Protein AF-A0A3C0SSA8-F1 (afdb_monomer_lite)

pLDDT: mean 82.13, std 16.41, range [41.31, 98.06]

Secondary structure (DSSP, 8-state):
----BSTT-HHHHHHTTSS--HHHHHHHHHHHHHH-TT----EEE-TTS-EEESS-----TT--GGGSHHHHHHHH-TTS-EEPPPEE-TTT-SEE--EE---EETTEE--

Structure (mmCIF, N/CA/C/O backbone):
data_AF-A0A3C0SSA8-F1
#
_entry.id   AF-A0A3C0SSA8-F1
#
loop_
_atom_site.group_PDB
_atom_site.id
_atom_site.type_symbol
_atom_site.label_atom_id
_atom_site.label_alt_id
_atom_site.label_comp_id
_atom_site.label_asym_id
_atom_site.label_entity_id
_atom_site.label_seq_id
_atom_site.pdbx_PDB_ins_code
_atom_site.Cartn_x
_atom_site.Cartn_y
_atom_site.Cartn_z
_atom_site.occupancy
_atom_site.B_iso_or_equiv
_atom_site.auth_seq_id
_atom_site.auth_comp_id
_atom_site.auth_asym_id
_atom_site.auth_atom_id
_atom_site.pdbx_PDB_model_num
ATOM 1 N N . ASP A 1 1 ? 15.073 13.963 -3.391 1.00 41.31 1 ASP A N 1
ATOM 2 C CA . ASP A 1 1 ? 13.862 14.790 -3.532 1.00 41.31 1 ASP A CA 1
ATOM 3 C C . ASP A 1 1 ? 12.646 13.891 -3.488 1.00 41.31 1 ASP A C 1
ATOM 5 O O . ASP A 1 1 ? 12.551 12.968 -4.288 1.00 41.31 1 ASP A O 1
ATOM 9 N N . LEU A 1 2 ? 11.796 14.104 -2.490 1.00 41.31 2 LEU A N 1
ATOM 10 C CA . LEU A 1 2 ? 10.560 13.362 -2.269 1.00 41.31 2 LEU A CA 1
ATOM 11 C C . LEU A 1 2 ? 9.488 13.891 -3.233 1.00 41.31 2 LEU A C 1
ATOM 13 O O . LEU A 1 2 ? 9.347 15.107 -3.371 1.00 41.31 2 LEU A O 1
ATOM 17 N N . LYS A 1 3 ? 8.762 13.011 -3.929 1.00 45.97 3 LYS A N 1
ATOM 18 C CA . LYS A 1 3 ? 7.734 13.410 -4.902 1.00 45.97 3 LYS A CA 1
ATOM 19 C C . LYS A 1 3 ? 6.363 12.880 -4.496 1.00 45.97 3 LYS A C 1
ATOM 21 O O . LYS A 1 3 ? 6.196 11.696 -4.232 1.00 45.97 3 LYS A O 1
ATOM 26 N N . LEU A 1 4 ? 5.373 13.770 -4.513 1.00 51.06 4 LEU A N 1
ATOM 27 C CA . LEU A 1 4 ? 3.962 13.397 -4.543 1.00 51.06 4 LEU A CA 1
ATOM 28 C C . LEU A 1 4 ? 3.630 12.761 -5.884 1.00 51.06 4 LEU A C 1
ATOM 30 O O . LEU A 1 4 ? 3.983 13.297 -6.936 1.00 51.06 4 LEU A O 1
ATOM 34 N N . ILE A 1 5 ? 2.902 11.655 -5.837 1.00 54.44 5 ILE A N 1
ATOM 35 C CA . ILE A 1 5 ? 2.439 10.954 -7.023 1.00 54.44 5 ILE A CA 1
ATOM 36 C C . ILE A 1 5 ? 0.929 11.167 -7.132 1.00 54.44 5 ILE A C 1
ATOM 38 O O . ILE A 1 5 ? 0.151 10.667 -6.320 1.00 54.44 5 ILE A O 1
ATOM 42 N N . GLY A 1 6 ? 0.519 11.898 -8.169 1.00 50.91 6 GLY A N 1
ATOM 43 C CA . GLY A 1 6 ? -0.875 12.282 -8.381 1.00 50.91 6 GLY A CA 1
ATOM 44 C C . GLY A 1 6 ? -1.094 13.750 -8.039 1.00 50.91 6 GLY A C 1
ATOM 45 O O . GLY A 1 6 ? -1.283 14.138 -6.887 1.00 50.91 6 GLY A O 1
ATOM 46 N N . GLU A 1 7 ? -1.017 14.606 -9.054 1.00 47.66 7 GLU A N 1
ATOM 47 C CA . GLU A 1 7 ? -1.218 16.039 -8.879 1.00 47.66 7 GLU A CA 1
ATOM 48 C C . GLU A 1 7 ? -2.699 16.339 -8.584 1.00 47.66 7 GLU A C 1
ATOM 50 O O . GLU A 1 7 ? -3.573 16.130 -9.424 1.00 47.66 7 GLU A O 1
ATOM 55 N N . ASN A 1 8 ? -2.960 16.927 -7.412 1.00 48.03 8 ASN A N 1
ATOM 56 C CA . ASN A 1 8 ? -4.206 17.617 -7.044 1.00 48.03 8 ASN A CA 1
ATOM 57 C C . ASN A 1 8 ? -5.434 16.763 -6.672 1.00 48.03 8 ASN A C 1
ATOM 59 O O . ASN A 1 8 ? -6.567 17.184 -6.923 1.00 48.03 8 ASN A O 1
ATOM 63 N N . GLY A 1 9 ? -5.256 15.636 -5.978 1.00 49.28 9 GLY A N 1
ATOM 64 C CA . GLY A 1 9 ? -6.362 15.027 -5.231 1.00 49.28 9 GLY A CA 1
ATOM 65 C C . GLY A 1 9 ? -6.875 15.976 -4.141 1.00 49.28 9 GLY A C 1
ATOM 66 O O . GLY A 1 9 ? -6.102 16.415 -3.289 1.00 49.28 9 GLY A O 1
ATOM 67 N N . ALA A 1 10 ? -8.172 16.306 -4.147 1.00 50.28 10 ALA A N 1
ATOM 68 C CA . ALA A 1 10 ? -8.809 17.101 -3.086 1.00 50.28 10 ALA A CA 1
ATOM 69 C C . ALA A 1 10 ? -8.581 16.487 -1.690 1.00 50.28 10 ALA A C 1
ATOM 71 O O . ALA A 1 10 ? -8.490 17.215 -0.707 1.00 50.28 10 ALA A O 1
ATOM 72 N N . PHE A 1 11 ? -8.393 15.167 -1.643 1.00 53.16 11 PHE A N 1
ATOM 73 C CA . PHE A 1 11 ? -8.131 14.396 -0.439 1.00 53.16 11 PHE A CA 1
ATOM 74 C C . PHE A 1 11 ? -6.723 14.616 0.140 1.00 53.16 11 PHE A C 1
ATOM 76 O O . PHE A 1 11 ? -6.578 14.733 1.351 1.00 53.16 11 PHE A O 1
ATOM 83 N N . ILE A 1 12 ? -5.692 14.790 -0.702 1.00 54.47 12 ILE A N 1
ATOM 84 C CA . ILE A 1 12 ? -4.335 15.121 -0.226 1.00 54.47 12 ILE A CA 1
ATOM 85 C C . ILE A 1 12 ? -4.346 16.466 0.511 1.00 54.47 12 ILE A C 1
ATOM 87 O O . ILE A 1 12 ? -3.676 16.623 1.519 1.00 54.47 12 ILE A O 1
ATOM 91 N N . LYS A 1 13 ? -5.166 17.429 0.078 1.00 52.66 13 LYS A N 1
ATOM 92 C CA . LYS A 1 13 ? -5.319 18.710 0.789 1.00 52.66 13 LYS A CA 1
ATOM 93 C C . LYS A 1 13 ? -6.109 18.597 2.095 1.00 52.66 13 LYS A C 1
ATOM 95 O O . LYS A 1 13 ? -5.936 19.445 2.958 1.00 52.66 13 LYS A O 1
ATOM 100 N N . GLU A 1 14 ? -6.983 17.601 2.220 1.00 54.12 14 GLU A N 1
ATOM 101 C CA . GLU A 1 14 ? -7.826 17.386 3.401 1.00 54.12 14 GLU A CA 1
ATOM 102 C C . GLU A 1 14 ? -7.074 16.609 4.492 1.00 54.12 14 GLU A C 1
ATOM 104 O O . GLU A 1 14 ? -7.081 17.033 5.643 1.00 54.12 14 GLU A O 1
ATOM 109 N N . VAL A 1 15 ? -6.328 15.562 4.120 1.00 52.69 15 VAL A N 1
ATOM 110 C CA . VAL A 1 15 ? -5.451 14.799 5.032 1.00 52.69 15 VAL A CA 1
ATOM 111 C C . VAL A 1 15 ? -4.257 15.628 5.508 1.00 52.69 15 VAL A C 1
ATOM 113 O O . VAL A 1 15 ? -3.873 15.536 6.668 1.00 52.69 15 VAL A O 1
ATOM 116 N N . LEU A 1 16 ? -3.690 16.478 4.645 1.00 55.81 16 LEU A N 1
ATOM 117 C CA . LEU A 1 16 ? -2.582 17.378 5.004 1.00 55.81 16 LEU A CA 1
ATOM 118 C C . LEU A 1 16 ? -3.041 18.673 5.699 1.00 55.81 16 LEU A C 1
ATOM 120 O O . LEU A 1 16 ? -2.241 19.587 5.892 1.00 55.81 16 LEU A O 1
ATOM 124 N N . ASN A 1 17 ? -4.328 18.788 6.034 1.00 51.66 17 ASN A N 1
ATOM 125 C CA . ASN A 1 17 ? -4.857 19.929 6.782 1.00 51.66 17 ASN A CA 1
ATOM 126 C C . ASN A 1 17 ? -4.676 19.756 8.305 1.00 51.66 17 ASN A C 1
ATOM 128 O O . ASN A 1 17 ? -4.844 20.725 9.046 1.00 51.66 17 ASN A O 1
ATOM 132 N N . ASP A 1 18 ? -4.321 18.546 8.755 1.00 53.97 18 ASP A N 1
ATOM 133 C CA . ASP A 1 18 ? -3.856 18.250 10.113 1.00 53.97 18 ASP A CA 1
ATOM 134 C C . ASP A 1 18 ? -2.318 18.204 10.151 1.00 53.97 18 ASP A C 1
ATOM 136 O O . ASP A 1 18 ? -1.662 17.849 9.176 1.00 53.97 18 ASP A O 1
ATOM 140 N N . SER A 1 19 ? -1.736 18.609 11.280 1.00 51.44 19 SER A N 1
ATOM 141 C CA . SER A 1 19 ? -0.368 19.140 11.434 1.00 51.44 19 SER A CA 1
ATOM 142 C C . SER A 1 19 ? 0.820 18.191 11.192 1.00 51.44 19 SER A C 1
ATOM 144 O O . SER A 1 19 ? 1.916 18.488 11.667 1.00 51.44 19 SER A O 1
ATOM 146 N N . VAL A 1 20 ? 0.640 17.062 10.508 1.00 59.22 20 VAL A N 1
ATOM 147 C CA . VAL A 1 20 ? 1.766 16.235 10.056 1.00 59.22 20 VAL A CA 1
ATOM 148 C C . VAL A 1 20 ? 2.139 16.686 8.651 1.00 59.22 20 VAL A C 1
ATOM 150 O O . VAL A 1 20 ? 1.390 16.481 7.696 1.00 59.22 20 VAL A O 1
ATOM 153 N N . ASP A 1 21 ? 3.301 17.323 8.534 1.00 74.88 21 ASP A N 1
ATOM 154 C CA . ASP A 1 21 ? 3.846 17.729 7.245 1.00 74.88 21 ASP A CA 1
ATOM 155 C C . ASP A 1 21 ? 4.069 16.476 6.383 1.00 74.88 21 ASP A C 1
ATOM 157 O O . ASP A 1 21 ? 4.616 15.470 6.844 1.00 74.88 21 ASP A O 1
ATOM 161 N N . LEU A 1 22 ? 3.649 16.507 5.120 1.00 75.06 22 LEU A N 1
ATOM 162 C CA . LEU A 1 22 ? 3.910 15.422 4.179 1.00 75.06 22 LEU A CA 1
ATOM 163 C C . LEU A 1 22 ? 5.406 15.081 4.111 1.00 75.06 22 LEU A C 1
ATOM 165 O O . LEU A 1 22 ? 5.772 13.914 3.952 1.00 75.06 22 LEU A O 1
ATOM 169 N N . GLU A 1 23 ? 6.266 16.091 4.247 1.00 79.00 23 GLU A N 1
ATOM 170 C CA . GLU A 1 23 ? 7.712 15.907 4.318 1.00 79.00 23 GLU A CA 1
ATOM 171 C C . GLU A 1 23 ? 8.122 15.033 5.509 1.00 79.00 23 GLU A C 1
ATOM 173 O O . GLU A 1 23 ? 9.041 14.221 5.385 1.00 79.00 23 GLU A O 1
ATOM 178 N N . GLU A 1 24 ? 7.423 15.132 6.642 1.00 82.56 24 GLU A N 1
ATOM 179 C CA . GLU A 1 24 ? 7.660 14.306 7.825 1.00 82.56 24 GLU A CA 1
ATOM 180 C C . GLU A 1 24 ? 7.262 12.847 7.569 1.00 82.56 24 GLU A C 1
ATOM 182 O O . GLU A 1 24 ? 8.057 11.946 7.837 1.00 82.56 24 GLU A O 1
ATOM 187 N N . ILE A 1 25 ? 6.088 12.598 6.975 1.00 83.75 25 ILE A N 1
ATOM 188 C CA . ILE A 1 25 ? 5.633 11.237 6.617 1.00 83.75 25 ILE A CA 1
ATOM 189 C C . ILE A 1 25 ? 6.627 10.572 5.669 1.00 83.75 25 ILE A C 1
ATOM 191 O O . ILE A 1 25 ? 7.058 9.438 5.887 1.00 83.75 25 ILE A O 1
ATOM 195 N N . LEU A 1 26 ? 7.015 11.287 4.618 1.00 84.19 26 LEU A N 1
ATOM 196 C CA . LEU A 1 26 ? 7.940 10.778 3.618 1.00 84.19 26 LEU A CA 1
ATOM 197 C C . LEU A 1 26 ? 9.344 10.563 4.199 1.00 84.19 26 LEU A C 1
ATOM 199 O O . LEU A 1 26 ? 9.989 9.561 3.889 1.00 84.19 26 LEU A O 1
ATOM 203 N N . SER A 1 27 ? 9.790 11.435 5.106 1.00 86.12 27 SER A N 1
ATOM 204 C CA . SER A 1 27 ? 11.036 11.239 5.856 1.00 86.12 27 SER A CA 1
ATOM 205 C C . SER A 1 27 ? 10.971 10.015 6.769 1.00 86.12 27 SER A C 1
ATOM 207 O O . SER A 1 27 ? 11.953 9.283 6.880 1.00 86.12 27 SER A O 1
ATOM 209 N N . LEU A 1 28 ? 9.829 9.748 7.408 1.00 87.75 28 LEU A N 1
ATOM 210 C CA . LEU A 1 28 ? 9.629 8.551 8.227 1.00 87.75 28 LEU A CA 1
ATOM 211 C C . LEU A 1 28 ? 9.685 7.278 7.383 1.00 87.75 28 LEU A C 1
ATOM 213 O O . LEU A 1 28 ? 10.376 6.333 7.769 1.00 87.75 28 LEU A O 1
ATOM 217 N N . PHE A 1 29 ? 9.008 7.257 6.231 1.00 90.12 29 PHE A N 1
ATOM 218 C CA . PHE A 1 29 ? 9.067 6.123 5.306 1.00 90.12 29 PHE A CA 1
ATOM 219 C C . PHE A 1 29 ? 10.504 5.867 4.868 1.00 90.12 29 PHE A C 1
ATOM 221 O O . PHE A 1 29 ? 10.988 4.743 5.002 1.00 90.12 29 PHE A O 1
ATOM 228 N N . LYS A 1 30 ? 11.203 6.928 4.453 1.00 87.81 30 LYS A N 1
ATOM 229 C CA . LYS A 1 30 ? 12.594 6.861 4.014 1.00 87.81 30 LYS A CA 1
ATOM 230 C C . LYS A 1 30 ? 13.536 6.351 5.096 1.00 87.81 30 LYS A C 1
ATOM 232 O O . LYS A 1 30 ? 14.330 5.446 4.866 1.00 87.81 30 LYS A O 1
ATOM 237 N N . ASN A 1 31 ? 13.440 6.902 6.301 1.00 91.25 31 ASN A N 1
ATOM 238 C CA . ASN A 1 31 ? 14.276 6.467 7.415 1.00 91.25 31 ASN A CA 1
ATOM 239 C C . ASN A 1 31 ? 14.046 4.986 7.737 1.00 91.25 31 ASN A C 1
ATOM 241 O O . ASN A 1 31 ? 14.988 4.274 8.091 1.00 91.25 31 ASN A O 1
ATOM 245 N N . TYR A 1 32 ? 12.807 4.507 7.619 1.00 92.12 32 TYR A N 1
ATOM 246 C CA . TYR A 1 32 ? 12.500 3.106 7.859 1.00 92.12 32 TYR A CA 1
ATOM 247 C C . TYR A 1 32 ? 13.072 2.197 6.767 1.00 92.12 32 TYR A C 1
ATOM 249 O O . TYR A 1 32 ? 13.708 1.200 7.112 1.00 92.12 32 TYR A O 1
ATOM 257 N N . THR A 1 33 ? 12.904 2.528 5.483 1.00 91.00 33 THR A N 1
ATOM 258 C CA . THR A 1 33 ? 13.457 1.732 4.371 1.00 91.00 33 THR A CA 1
ATOM 259 C C . THR A 1 33 ? 14.990 1.738 4.381 1.00 91.00 33 THR A C 1
ATOM 261 O O . THR A 1 33 ? 15.603 0.677 4.268 1.00 91.00 33 THR A O 1
ATOM 264 N N . ASP A 1 34 ? 15.627 2.879 4.666 1.00 91.69 34 ASP A N 1
ATOM 265 C CA . ASP A 1 34 ? 17.091 3.002 4.780 1.00 91.69 34 ASP A CA 1
ATOM 266 C C . ASP A 1 34 ? 17.682 2.150 5.921 1.00 91.69 34 ASP A C 1
ATOM 268 O O . ASP A 1 34 ? 18.813 1.666 5.829 1.00 91.69 34 ASP A O 1
ATOM 272 N N . THR A 1 35 ? 16.938 1.969 7.019 1.00 95.50 35 THR A N 1
ATOM 273 C CA . THR A 1 35 ? 17.409 1.232 8.207 1.00 95.50 35 THR A CA 1
ATOM 274 C C . THR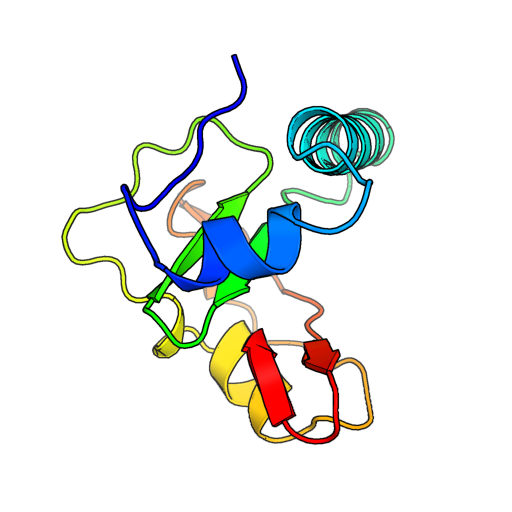 A 1 35 ? 16.963 -0.230 8.248 1.00 95.50 35 THR A C 1
ATOM 276 O O . THR A 1 35 ? 17.5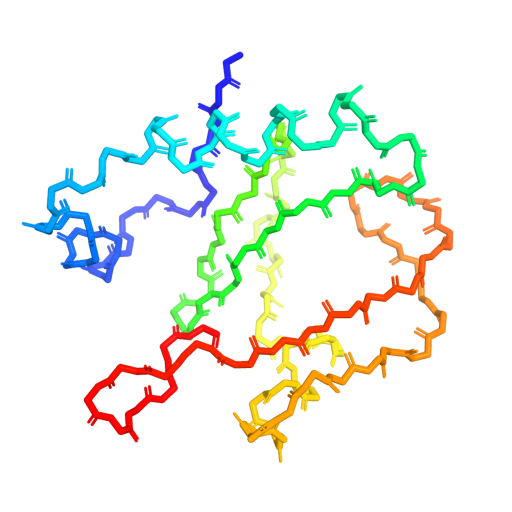00 -1.006 9.041 1.00 95.50 35 THR A O 1
ATOM 279 N N . ASN A 1 36 ? 16.033 -0.640 7.381 1.00 94.00 36 ASN A N 1
ATOM 280 C CA . ASN A 1 36 ? 15.494 -1.998 7.324 1.00 94.00 36 ASN A CA 1
ATOM 281 C C . ASN A 1 36 ? 15.644 -2.568 5.913 1.00 94.00 36 ASN A C 1
ATOM 283 O O . ASN A 1 36 ? 14.703 -2.574 5.129 1.00 94.00 36 ASN A O 1
ATOM 287 N N . SER A 1 37 ? 16.807 -3.154 5.620 1.00 91.69 37 SER A N 1
ATOM 288 C CA . SER A 1 37 ? 17.152 -3.687 4.288 1.00 91.69 37 SER A CA 1
ATOM 289 C C . SER A 1 37 ? 16.233 -4.795 3.747 1.00 91.69 37 SER A C 1
ATOM 291 O O . SER A 1 37 ? 16.357 -5.182 2.589 1.00 91.69 37 SER A O 1
ATOM 293 N N . GLN A 1 38 ? 15.330 -5.331 4.572 1.00 92.44 38 GLN A N 1
ATOM 294 C CA . GLN A 1 38 ? 14.317 -6.313 4.168 1.00 92.44 38 GLN A CA 1
ATOM 295 C C . GLN A 1 38 ? 13.029 -5.666 3.634 1.00 92.44 38 GLN A C 1
ATOM 297 O O . GLN A 1 38 ? 12.163 -6.371 3.122 1.00 92.44 38 GLN A O 1
ATOM 302 N N . VAL A 1 39 ? 12.876 -4.350 3.779 1.00 93.12 39 VAL A N 1
ATOM 303 C CA . VAL A 1 39 ? 11.677 -3.601 3.400 1.00 93.12 39 VAL A CA 1
ATOM 304 C C . VAL A 1 39 ? 12.018 -2.791 2.162 1.00 93.12 39 VAL A C 1
ATOM 306 O O . VAL A 1 39 ? 12.797 -1.847 2.228 1.00 93.12 39 VAL A O 1
ATOM 309 N N . LEU A 1 40 ? 11.449 -3.191 1.026 1.00 91.44 40 LEU A N 1
ATOM 310 C CA . LEU A 1 40 ? 11.744 -2.564 -0.261 1.00 91.44 40 LEU A CA 1
ATOM 311 C C . LEU A 1 40 ? 11.131 -1.163 -0.381 1.00 91.44 40 LEU A C 1
ATOM 313 O O . LEU A 1 40 ? 11.772 -0.262 -0.906 1.00 91.44 40 LEU A O 1
ATOM 317 N N . SER A 1 41 ? 9.893 -0.986 0.081 1.00 89.88 41 SER A N 1
ATOM 318 C CA . SER A 1 41 ? 9.158 0.273 -0.047 1.00 89.88 41 SER A CA 1
ATOM 319 C C . SER A 1 41 ? 8.034 0.385 0.985 1.00 89.88 41 SER A C 1
ATOM 321 O O . SER A 1 41 ? 7.532 -0.619 1.498 1.00 89.88 41 SER A O 1
ATOM 323 N N . ILE A 1 42 ? 7.639 1.626 1.284 1.00 91.12 42 ILE A N 1
ATOM 324 C CA . ILE A 1 42 ? 6.454 1.970 2.082 1.00 91.12 42 ILE A CA 1
ATOM 325 C C . ILE A 1 42 ? 5.643 3.006 1.309 1.00 91.12 42 ILE A C 1
ATOM 327 O O . ILE A 1 42 ? 6.198 3.958 0.753 1.00 91.12 42 ILE A O 1
ATOM 331 N N . TYR A 1 43 ? 4.329 2.804 1.263 1.00 90.31 43 TYR A N 1
ATOM 332 C CA . TYR A 1 43 ? 3.405 3.640 0.511 1.00 90.31 43 TYR A CA 1
ATOM 333 C C . TYR A 1 43 ? 1.980 3.566 1.072 1.00 90.31 43 TYR A C 1
ATOM 335 O O . TYR A 1 43 ? 1.632 2.652 1.818 1.00 90.31 43 TYR A O 1
ATOM 343 N N . VAL A 1 44 ? 1.152 4.531 0.675 1.00 90.56 44 VAL A N 1
ATOM 344 C CA . VAL A 1 44 ? -0.293 4.584 0.923 1.00 90.56 44 VAL A CA 1
ATOM 345 C C . VAL A 1 44 ? -0.985 4.882 -0.401 1.00 90.56 44 VAL A C 1
ATOM 347 O O . VAL A 1 44 ? -0.685 5.895 -1.032 1.00 90.56 44 VAL A O 1
ATOM 350 N N . GLY A 1 45 ? -1.889 4.002 -0.830 1.00 90.12 45 GLY A N 1
ATOM 351 C CA . GLY A 1 45 ? -2.759 4.239 -1.983 1.00 90.12 45 GLY A CA 1
ATOM 352 C C . GLY A 1 45 ? -4.123 4.730 -1.531 1.00 90.12 45 GLY A C 1
ATOM 353 O O . GLY A 1 45 ? -4.669 4.218 -0.564 1.00 90.12 45 GLY A O 1
ATOM 354 N N . PHE A 1 46 ? -4.691 5.694 -2.240 1.00 89.44 46 PHE A N 1
ATOM 355 C CA . PHE A 1 46 ? -5.957 6.317 -1.873 1.00 89.44 46 PHE A CA 1
ATOM 356 C C . PHE A 1 46 ? -7.085 5.902 -2.814 1.00 89.44 46 PHE A C 1
ATOM 358 O O . PHE A 1 46 ? -6.879 5.504 -3.964 1.00 89.44 46 PHE A O 1
ATOM 365 N N . LYS A 1 47 ? -8.323 6.039 -2.334 1.00 89.81 47 LYS A N 1
ATOM 366 C CA . LYS A 1 47 ? -9.533 5.724 -3.112 1.00 89.81 47 LYS A CA 1
ATOM 367 C C . LYS A 1 47 ? -9.690 6.582 -4.374 1.00 89.81 47 LYS A C 1
ATOM 369 O O . LYS A 1 47 ? -10.330 6.158 -5.333 1.00 89.81 47 LYS A O 1
ATOM 374 N N . ASP A 1 48 ? -9.108 7.778 -4.382 1.00 87.19 48 ASP A N 1
ATOM 375 C CA . ASP A 1 48 ? -9.082 8.686 -5.534 1.00 87.19 48 ASP A CA 1
ATOM 376 C C . ASP A 1 48 ? -7.977 8.349 -6.555 1.00 87.19 48 ASP A C 1
ATOM 378 O O . ASP A 1 48 ? -7.761 9.105 -7.502 1.00 87.19 48 ASP A O 1
ATOM 382 N N . LYS A 1 49 ? -7.344 7.180 -6.397 1.00 87.50 49 LYS A N 1
ATOM 383 C CA . LYS A 1 49 ? -6.272 6.619 -7.224 1.00 87.50 49 LYS A CA 1
ATOM 384 C C . LYS A 1 49 ? -4.899 7.272 -7.046 1.00 87.50 49 LYS A C 1
ATOM 386 O O . LYS A 1 49 ? -3.952 6.844 -7.705 1.00 87.50 49 LYS A O 1
ATOM 391 N N . ASN A 1 50 ? -4.768 8.259 -6.161 1.00 82.56 50 ASN A N 1
ATOM 392 C CA . ASN A 1 50 ? -3.473 8.853 -5.838 1.00 82.56 50 ASN A CA 1
ATOM 393 C C . ASN A 1 50 ? -2.659 7.950 -4.903 1.00 82.56 50 ASN A C 1
ATOM 395 O O . ASN A 1 50 ? -3.188 7.015 -4.294 1.00 82.56 50 ASN A O 1
ATOM 399 N N . MET A 1 51 ? -1.364 8.238 -4.769 1.00 84.69 51 MET A N 1
ATOM 400 C CA . MET A 1 51 ? -0.470 7.490 -3.890 1.00 84.69 51 MET A CA 1
ATOM 401 C C . MET A 1 51 ? 0.562 8.404 -3.235 1.00 84.69 51 MET A C 1
ATOM 403 O O . MET A 1 51 ? 1.088 9.323 -3.856 1.00 84.69 51 MET A O 1
ATOM 407 N N . ILE A 1 52 ? 0.913 8.098 -1.993 1.00 82.69 52 ILE A N 1
ATOM 408 C CA . ILE A 1 52 ? 2.131 8.595 -1.351 1.00 82.69 52 ILE A CA 1
ATOM 409 C C . ILE A 1 52 ? 3.095 7.416 -1.276 1.00 82.69 52 ILE A C 1
ATOM 411 O O . ILE A 1 52 ? 2.722 6.365 -0.764 1.00 82.69 52 ILE A O 1
ATOM 415 N N . ALA A 1 53 ? 4.315 7.572 -1.776 1.00 81.31 53 ALA A N 1
ATOM 416 C CA . ALA A 1 53 ? 5.356 6.555 -1.690 1.00 81.31 53 ALA A CA 1
ATOM 417 C C . ALA A 1 53 ? 6.704 7.207 -1.380 1.00 81.31 53 ALA A C 1
ATOM 419 O O . ALA A 1 53 ? 6.930 8.370 -1.703 1.00 81.31 53 ALA A O 1
ATOM 420 N N . GLU A 1 54 ? 7.586 6.447 -0.735 1.00 68.94 54 GLU A N 1
ATOM 421 C CA . GLU A 1 54 ? 8.940 6.889 -0.384 1.00 68.94 54 GLU A CA 1
ATOM 422 C C . GLU A 1 54 ? 9.819 7.181 -1.610 1.00 68.94 54 GLU A C 1
ATOM 424 O O . GLU A 1 54 ? 10.674 8.067 -1.564 1.00 68.94 54 GLU A O 1
ATOM 429 N N . SER A 1 55 ? 9.603 6.457 -2.714 1.00 64.56 55 SER A N 1
ATOM 430 C CA . SER A 1 55 ? 10.483 6.507 -3.878 1.00 64.56 55 SER A CA 1
ATOM 431 C C . SER A 1 55 ? 10.138 7.650 -4.835 1.00 64.56 55 SER A C 1
ATOM 433 O O . SER A 1 55 ? 8.993 8.081 -4.980 1.00 64.56 55 SER A O 1
ATOM 435 N N . ALA A 1 56 ? 11.153 8.107 -5.572 1.00 61.59 56 ALA A N 1
ATOM 436 C CA . ALA A 1 56 ? 10.997 8.989 -6.727 1.00 61.59 56 ALA A CA 1
ATOM 437 C C . ALA A 1 56 ? 10.426 8.238 -7.949 1.00 61.59 56 ALA A C 1
ATOM 439 O O . ALA A 1 56 ? 10.857 8.489 -9.075 1.00 61.59 56 ALA A O 1
ATOM 440 N N . TRP A 1 57 ? 9.512 7.289 -7.728 1.00 69.94 57 TRP A N 1
ATOM 441 C CA . TRP A 1 57 ? 8.920 6.498 -8.793 1.00 69.94 57 TRP A CA 1
ATOM 442 C C . TRP A 1 57 ? 8.148 7.404 -9.745 1.00 69.94 57 TRP A C 1
ATOM 444 O O . TRP A 1 57 ? 7.197 8.091 -9.361 1.00 69.94 57 TRP A O 1
ATOM 454 N N . ASP A 1 58 ? 8.565 7.401 -11.008 1.00 70.00 58 ASP A N 1
ATOM 455 C CA . ASP A 1 58 ? 7.827 8.053 -12.079 1.00 70.00 58 ASP A CA 1
ATOM 456 C C . ASP A 1 58 ? 6.628 7.171 -12.435 1.00 70.00 58 ASP A C 1
ATOM 458 O O . ASP A 1 58 ? 6.694 6.263 -13.268 1.00 70.00 58 ASP A O 1
ATOM 462 N N . VAL A 1 59 ? 5.525 7.421 -11.737 1.00 73.19 59 VAL A N 1
ATOM 463 C CA . VAL A 1 59 ? 4.344 6.565 -11.807 1.00 73.19 59 VAL A CA 1
ATOM 464 C C . VAL A 1 59 ? 3.726 6.610 -13.194 1.00 73.19 59 VAL A C 1
ATOM 466 O O . VAL A 1 59 ? 3.453 7.699 -13.713 1.00 73.19 59 VAL A O 1
ATOM 469 N N . PRO A 1 60 ? 3.474 5.438 -13.805 1.00 78.38 60 PRO A N 1
ATOM 470 C CA . PRO A 1 60 ? 2.800 5.366 -15.086 1.00 78.38 60 PRO A CA 1
ATOM 471 C C . PRO A 1 60 ? 1.466 6.109 -15.045 1.00 78.38 60 PRO A C 1
ATOM 473 O O . PRO A 1 60 ? 0.708 6.016 -14.082 1.00 78.38 60 PRO A O 1
ATOM 476 N N . LYS A 1 61 ? 1.149 6.830 -16.122 1.00 77.25 61 LYS A N 1
ATOM 477 C CA . LYS A 1 61 ? -0.087 7.624 -16.226 1.00 77.25 61 LYS A CA 1
ATOM 478 C C . LYS A 1 61 ? -1.361 6.781 -16.058 1.00 77.25 61 LYS A C 1
ATOM 480 O O . LYS A 1 61 ? -2.410 7.310 -15.704 1.00 77.25 61 LYS A O 1
ATOM 485 N N . ASP A 1 62 ? -1.277 5.497 -16.371 1.00 83.56 62 ASP A N 1
ATOM 486 C CA . ASP A 1 62 ? -2.340 4.501 -16.286 1.00 83.56 62 ASP A CA 1
ATOM 487 C C . ASP A 1 62 ? -2.270 3.641 -15.014 1.00 83.56 62 ASP A C 1
ATOM 489 O O . ASP A 1 62 ? -3.055 2.702 -14.870 1.00 83.56 62 ASP A O 1
ATOM 493 N N . TYR A 1 63 ? -1.369 3.952 -14.078 1.00 84.75 63 TYR A N 1
ATOM 494 C CA . TYR A 1 63 ? -1.288 3.232 -12.817 1.00 84.75 63 TYR A CA 1
ATOM 495 C C . TYR A 1 63 ? -2.500 3.542 -11.936 1.00 84.75 63 TYR A C 1
ATOM 497 O O . TYR A 1 63 ? -2.737 4.681 -11.541 1.00 84.75 63 TYR A O 1
ATOM 505 N N . ASP A 1 64 ? -3.258 2.499 -11.608 1.00 90.69 64 ASP A N 1
ATOM 506 C CA . ASP A 1 64 ? -4.416 2.581 -10.728 1.00 90.69 64 ASP A CA 1
ATOM 507 C C . ASP A 1 64 ? -4.149 1.777 -9.451 1.00 90.69 64 ASP A C 1
ATOM 509 O O . ASP A 1 64 ? -4.204 0.542 -9.449 1.00 90.69 64 ASP A O 1
ATOM 513 N N . VAL A 1 65 ? -3.865 2.485 -8.353 1.00 90.38 65 VAL A N 1
ATOM 514 C CA . VAL A 1 65 ? -3.573 1.870 -7.044 1.00 90.38 65 VAL A CA 1
ATOM 515 C C . VAL A 1 65 ? -4.745 1.028 -6.536 1.00 90.38 65 VAL A C 1
ATOM 517 O O . VAL A 1 65 ? -4.534 0.048 -5.828 1.00 90.38 65 VAL A O 1
ATOM 520 N N . THR A 1 66 ? -5.976 1.351 -6.949 1.00 93.69 66 THR A N 1
ATOM 521 C CA . THR A 1 66 ? -7.188 0.666 -6.477 1.00 93.69 66 THR A CA 1
ATOM 522 C C . THR A 1 66 ? -7.368 -0.718 -7.093 1.00 93.69 66 THR A C 1
ATOM 524 O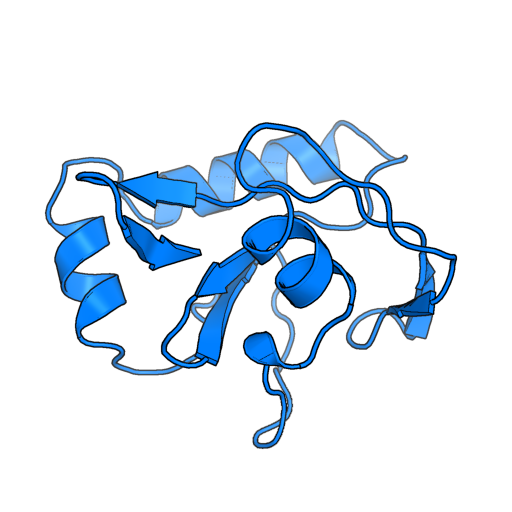 O . THR A 1 66 ? -8.160 -1.517 -6.601 1.00 93.69 66 THR A O 1
ATOM 527 N N . GLN A 1 67 ? -6.624 -1.013 -8.162 1.00 94.38 67 GLN A N 1
ATOM 528 C CA . GLN A 1 67 ? -6.638 -2.304 -8.852 1.00 94.38 67 GLN A CA 1
ATOM 529 C C . GLN A 1 67 ? -5.523 -3.239 -8.372 1.00 94.38 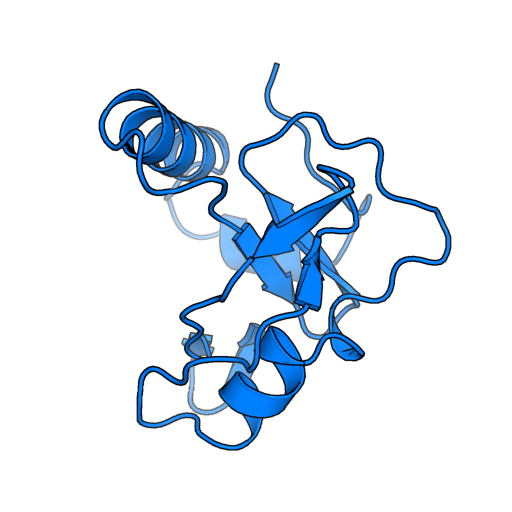67 GLN A C 1
ATOM 531 O O . GLN A 1 67 ? -5.328 -4.313 -8.938 1.00 94.38 67 GLN A O 1
ATOM 536 N N . ARG A 1 68 ? -4.738 -2.830 -7.370 1.00 93.81 68 ARG A N 1
ATOM 537 C CA . ARG A 1 68 ? -3.615 -3.621 -6.864 1.00 93.81 68 ARG A CA 1
ATOM 538 C C . ARG A 1 68 ? -4.096 -4.604 -5.804 1.00 93.81 68 ARG A C 1
ATOM 540 O O . ARG A 1 68 ? -4.865 -4.237 -4.921 1.00 93.81 68 ARG A O 1
ATOM 547 N N . ASP A 1 69 ? -3.576 -5.828 -5.844 1.00 95.25 69 ASP A N 1
ATOM 548 C CA . ASP A 1 69 ? -3.964 -6.901 -4.919 1.00 95.25 69 ASP A CA 1
ATOM 549 C C . ASP A 1 69 ? -3.831 -6.502 -3.446 1.00 95.25 69 ASP A C 1
ATOM 551 O O . ASP A 1 69 ? -4.694 -6.832 -2.636 1.00 95.25 69 ASP A O 1
ATOM 555 N N . TRP A 1 70 ? -2.770 -5.772 -3.087 1.00 96.06 70 TRP A N 1
ATOM 556 C CA . TRP A 1 70 ? -2.580 -5.285 -1.720 1.00 96.06 70 TRP A CA 1
ATOM 557 C C . TRP A 1 70 ? -3.680 -4.304 -1.295 1.00 96.06 70 TRP A C 1
ATOM 559 O O . TRP A 1 70 ? -4.131 -4.377 -0.154 1.00 96.06 70 TRP A O 1
ATOM 569 N N . TYR A 1 71 ? -4.150 -3.443 -2.204 1.00 96.06 71 TYR A N 1
ATOM 570 C CA . TYR A 1 71 ? -5.213 -2.475 -1.935 1.00 96.06 71 TYR A CA 1
ATOM 571 C C . TYR A 1 71 ? -6.545 -3.201 -1.773 1.00 96.06 71 TYR A C 1
ATOM 573 O O . TYR A 1 71 ? -7.198 -3.082 -0.739 1.00 96.06 71 TYR A O 1
ATOM 581 N N . ILE A 1 72 ? -6.902 -4.027 -2.762 1.00 96.38 72 ILE A N 1
ATOM 582 C CA . ILE A 1 72 ? -8.153 -4.796 -2.777 1.00 96.38 72 ILE A CA 1
ATOM 583 C C . ILE A 1 72 ? -8.259 -5.661 -1.515 1.00 96.38 72 ILE A C 1
ATOM 585 O O . ILE A 1 72 ? -9.245 -5.573 -0.784 1.00 96.38 72 ILE A O 1
ATOM 589 N N . LYS A 1 73 ? -7.214 -6.433 -1.188 1.00 97.38 73 LYS A N 1
ATOM 590 C CA . LYS A 1 73 ? -7.230 -7.287 0.007 1.00 97.38 73 LYS A CA 1
ATOM 591 C C . LYS A 1 73 ? -7.375 -6.482 1.299 1.00 97.38 73 LYS A C 1
ATOM 593 O O . LYS A 1 73 ? -8.047 -6.954 2.216 1.00 97.38 73 LYS A O 1
ATOM 598 N N . ALA A 1 74 ? -6.738 -5.313 1.398 1.00 97.56 74 ALA A N 1
ATOM 599 C CA . ALA A 1 74 ? -6.794 -4.472 2.591 1.00 97.56 74 ALA A CA 1
ATOM 600 C C . ALA A 1 74 ? -8.200 -3.901 2.814 1.00 97.56 74 ALA A C 1
ATOM 602 O O . ALA A 1 74 ? -8.722 -3.995 3.926 1.00 97.56 74 ALA A O 1
ATOM 603 N N . ILE A 1 75 ? -8.845 -3.380 1.765 1.00 95.88 75 ILE A N 1
ATOM 604 C CA . ILE A 1 75 ? -10.203 -2.824 1.870 1.00 95.88 75 ILE A CA 1
ATOM 605 C C . ILE A 1 75 ? -11.275 -3.902 2.091 1.00 95.88 75 ILE A C 1
ATOM 607 O O . ILE A 1 75 ? -12.315 -3.619 2.678 1.00 95.88 75 ILE A O 1
ATOM 611 N N . GLU A 1 76 ? -11.027 -5.143 1.663 1.00 95.94 76 GLU A N 1
ATOM 612 C CA . GLU A 1 76 ? -11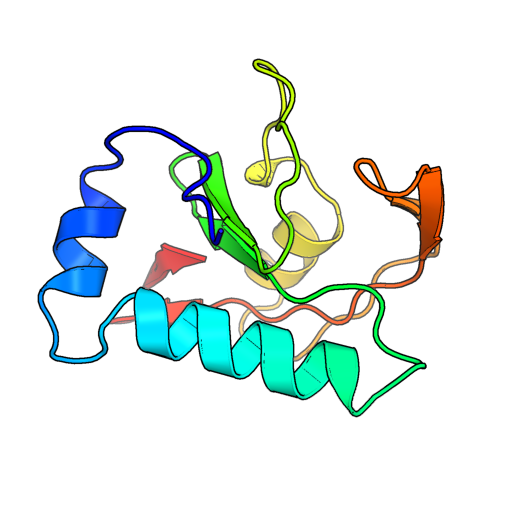.894 -6.298 1.945 1.00 95.94 76 GLU A CA 1
ATOM 613 C C . GLU A 1 76 ? -11.725 -6.840 3.377 1.00 95.94 76 GLU A C 1
ATOM 615 O O . GLU A 1 76 ? -12.577 -7.582 3.865 1.00 95.94 76 GLU A O 1
ATOM 620 N N . ASN A 1 77 ? -1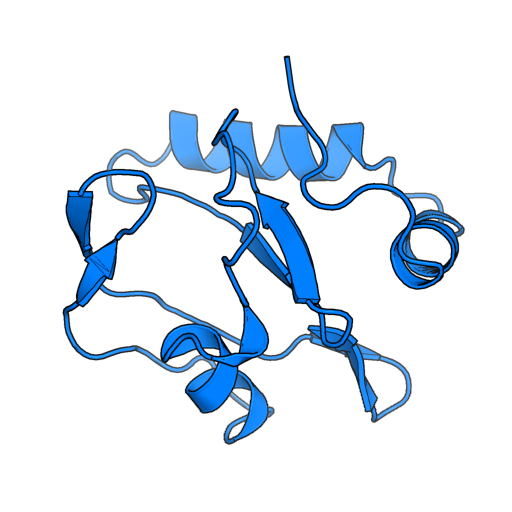0.630 -6.489 4.063 1.00 96.44 77 ASN A N 1
ATOM 621 C CA . ASN A 1 77 ? -10.252 -7.009 5.381 1.00 96.44 77 ASN A CA 1
ATOM 622 C C . ASN A 1 77 ? -9.809 -5.873 6.315 1.00 96.44 77 ASN A C 1
ATOM 624 O O . ASN A 1 77 ? -8.694 -5.863 6.839 1.00 96.44 77 ASN A O 1
ATOM 628 N N . THR A 1 78 ? -10.691 -4.899 6.519 1.00 95.31 78 THR A N 1
ATOM 629 C CA . THR A 1 78 ? -10.361 -3.623 7.170 1.00 95.31 78 THR A CA 1
ATOM 630 C C . THR A 1 78 ? -9.900 -3.740 8.630 1.00 95.31 78 THR A C 1
ATOM 632 O O . THR A 1 78 ? -9.339 -2.799 9.187 1.00 95.31 78 THR A O 1
ATOM 635 N N . ASP A 1 79 ? -10.145 -4.873 9.285 1.00 94.25 79 ASP A N 1
ATOM 636 C CA . ASP A 1 79 ? -9.868 -5.112 10.703 1.00 94.25 79 ASP A CA 1
ATOM 637 C C . ASP A 1 79 ? -8.445 -5.621 10.995 1.00 94.25 79 ASP A C 1
ATOM 639 O O . ASP A 1 79 ? -8.006 -5.598 12.149 1.00 94.25 79 ASP A O 1
ATOM 643 N N . LYS A 1 80 ? -7.689 -6.050 9.977 1.00 95.25 80 LYS A N 1
ATOM 644 C CA . LYS A 1 80 ? -6.397 -6.731 10.156 1.00 95.25 80 LYS A CA 1
ATOM 645 C C . LYS A 1 80 ? -5.370 -6.360 9.090 1.00 95.25 80 LYS A C 1
ATOM 647 O O . LYS A 1 80 ? -5.686 -5.795 8.051 1.00 95.25 80 LYS A O 1
ATOM 652 N N . VAL A 1 81 ? -4.115 -6.709 9.365 1.00 97.69 81 VAL A N 1
ATOM 653 C CA . VAL A 1 81 ? -3.072 -6.728 8.335 1.00 97.69 81 VAL A CA 1
ATOM 654 C C . VAL A 1 81 ? -3.279 -7.970 7.471 1.00 97.69 81 VAL A C 1
ATOM 656 O O . VAL A 1 81 ? -3.437 -9.076 7.995 1.00 97.69 81 VAL A O 1
ATOM 659 N N . VAL A 1 82 ? -3.265 -7.793 6.158 1.00 98.06 82 VAL A N 1
ATOM 660 C CA . VAL A 1 82 ? -3.314 -8.866 5.164 1.00 98.06 82 VAL A CA 1
ATOM 661 C C . VAL A 1 82 ? -1.984 -8.985 4.441 1.00 98.06 82 VAL A C 1
ATOM 663 O O . VAL A 1 82 ? -1.263 -8.005 4.293 1.00 98.06 82 VAL A O 1
ATOM 666 N N . TRP A 1 83 ? -1.683 -10.187 3.962 1.00 97.94 83 TRP A N 1
ATOM 667 C CA . TRP A 1 83 ? -0.526 -10.441 3.110 1.00 97.94 83 TRP A CA 1
ATOM 668 C C . TRP A 1 83 ? -0.987 -10.779 1.689 1.00 97.94 83 TRP A C 1
ATOM 670 O O . TRP A 1 83 ? -1.992 -11.476 1.479 1.00 97.94 83 TRP A O 1
ATOM 680 N N . THR A 1 84 ? -0.277 -10.266 0.689 1.00 97.94 84 THR A N 1
ATOM 681 C CA . THR A 1 84 ? -0.494 -10.664 -0.705 1.00 97.94 84 THR A CA 1
ATOM 682 C C . THR A 1 84 ? 0.091 -12.048 -0.978 1.00 97.94 84 THR A C 1
ATOM 684 O O . THR A 1 84 ? 0.886 -12.571 -0.203 1.00 97.94 84 THR A O 1
ATOM 687 N N . GLU A 1 85 ? -0.292 -12.633 -2.110 1.00 97.25 85 GLU A N 1
ATOM 688 C CA . GLU A 1 85 ? 0.584 -13.625 -2.742 1.00 97.25 85 GLU A CA 1
ATOM 689 C C . GLU A 1 85 ? 1.801 -12.900 -3.355 1.00 97.25 85 GLU A C 1
ATOM 691 O O . GLU A 1 85 ? 1.755 -11.671 -3.510 1.00 97.25 85 GLU A O 1
ATOM 696 N N . PRO A 1 86 ? 2.891 -13.606 -3.705 1.00 97.12 86 PRO A N 1
ATOM 697 C CA . PRO A 1 86 ? 4.000 -12.999 -4.427 1.00 97.12 86 PRO A CA 1
ATOM 698 C C . PRO A 1 86 ? 3.552 -12.397 -5.766 1.00 97.12 86 PRO A C 1
ATOM 700 O O . PRO A 1 86 ? 2.878 -13.061 -6.553 1.00 97.12 86 PRO A O 1
ATOM 703 N N . TYR A 1 87 ? 3.960 -11.163 -6.052 1.00 95.06 87 TYR A N 1
ATOM 704 C CA . TYR A 1 87 ? 3.692 -10.482 -7.324 1.00 95.06 87 TYR A CA 1
ATOM 705 C C . TYR A 1 87 ? 4.911 -9.666 -7.772 1.00 95.06 87 TYR A C 1
ATOM 707 O O . TYR A 1 87 ? 5.833 -9.445 -6.991 1.00 95.06 87 TYR A O 1
ATOM 715 N N . ILE A 1 88 ? 4.939 -9.239 -9.038 1.00 93.69 88 ILE A N 1
ATOM 716 C CA . ILE A 1 88 ? 6.004 -8.361 -9.542 1.00 93.69 88 ILE A CA 1
ATOM 717 C C . ILE A 1 88 ? 5.677 -6.912 -9.183 1.00 93.69 88 ILE A C 1
ATOM 719 O O . ILE A 1 88 ? 4.645 -6.380 -9.607 1.00 93.69 88 ILE A O 1
ATOM 723 N N . ASP A 1 89 ? 6.557 -6.285 -8.406 1.00 90.56 89 ASP A N 1
ATOM 724 C CA . ASP A 1 89 ? 6.465 -4.864 -8.096 1.00 90.56 89 ASP A CA 1
ATOM 725 C C . ASP A 1 89 ? 6.632 -4.016 -9.365 1.00 90.56 89 ASP A C 1
ATOM 727 O O . ASP A 1 89 ? 7.515 -4.281 -10.180 1.00 90.56 89 ASP A O 1
ATOM 731 N N . VAL A 1 90 ? 5.768 -3.015 -9.552 1.00 86.88 90 VAL A N 1
ATOM 732 C CA . VAL A 1 90 ? 5.703 -2.244 -10.810 1.00 86.88 90 VAL A CA 1
ATOM 733 C C . VAL A 1 90 ? 6.827 -1.209 -10.905 1.00 86.88 90 VAL A C 1
ATOM 735 O O . VAL A 1 90 ? 7.247 -0.886 -12.012 1.00 86.88 90 VAL A O 1
ATOM 738 N N . ASP A 1 91 ? 7.328 -0.720 -9.769 1.00 86.81 91 ASP A N 1
ATOM 739 C CA . ASP A 1 91 ? 8.452 0.220 -9.710 1.00 86.81 91 ASP A CA 1
ATOM 740 C C . ASP A 1 91 ? 9.781 -0.531 -9.882 1.00 86.81 91 ASP A C 1
ATOM 742 O O . ASP A 1 91 ? 10.552 -0.284 -10.809 1.00 86.81 91 ASP A O 1
ATOM 746 N N . HIS A 1 92 ? 10.007 -1.549 -9.050 1.00 87.00 92 HIS A N 1
ATOM 747 C CA . HIS A 1 92 ? 11.305 -2.220 -8.947 1.00 87.00 92 HIS A CA 1
ATOM 748 C C . HIS A 1 92 ? 11.479 -3.400 -9.908 1.00 87.00 92 HIS A C 1
ATOM 750 O O . HIS A 1 92 ? 12.600 -3.873 -10.101 1.00 87.00 92 HIS A O 1
ATOM 756 N N . ASN A 1 93 ? 10.391 -3.911 -10.493 1.00 90.25 93 ASN A N 1
ATOM 757 C CA . ASN A 1 93 ? 10.386 -5.080 -11.376 1.00 90.25 93 ASN A CA 1
ATOM 758 C C . ASN A 1 93 ? 11.024 -6.335 -10.741 1.00 90.25 93 ASN A C 1
ATOM 760 O O . ASN A 1 93 ? 11.725 -7.110 -11.398 1.00 90.25 93 ASN A O 1
ATOM 764 N N . VAL A 1 94 ? 10.779 -6.541 -9.443 1.00 93.69 94 VAL A N 1
ATOM 765 C CA . VAL A 1 94 ? 11.217 -7.722 -8.682 1.00 93.69 94 VAL A CA 1
ATOM 766 C C . VAL A 1 94 ? 10.031 -8.387 -7.974 1.00 93.69 94 VAL A C 1
ATOM 768 O O . VAL A 1 94 ? 9.032 -7.717 -7.701 1.00 93.69 94 VAL A O 1
ATOM 771 N N . PRO A 1 95 ? 10.103 -9.695 -7.665 1.00 95.88 95 PRO A N 1
ATOM 772 C CA . PRO A 1 95 ? 9.079 -10.363 -6.870 1.00 95.88 95 PRO A CA 1
ATOM 773 C C . PRO A 1 95 ? 9.031 -9.818 -5.439 1.00 95.88 95 PRO A C 1
ATOM 775 O O . PRO A 1 95 ? 10.060 -9.759 -4.765 1.00 95.88 95 PRO A O 1
ATOM 778 N N . VAL A 1 96 ? 7.835 -9.483 -4.962 1.00 95.94 96 VAL A N 1
ATOM 779 C CA . VAL A 1 96 ? 7.588 -8.980 -3.605 1.00 95.94 96 VAL A CA 1
ATOM 780 C C . VAL A 1 96 ? 6.361 -9.635 -2.983 1.00 95.94 96 VAL A C 1
ATOM 782 O O . VAL A 1 96 ? 5.506 -10.182 -3.679 1.00 95.94 96 VAL A O 1
ATOM 785 N N . ILE A 1 97 ? 6.266 -9.540 -1.658 1.00 97.38 97 ILE A N 1
ATOM 786 C CA . ILE A 1 97 ? 5.046 -9.789 -0.890 1.00 97.38 97 ILE A CA 1
ATOM 787 C C . ILE A 1 97 ? 4.765 -8.516 -0.092 1.00 97.38 97 ILE A C 1
ATOM 789 O O . ILE A 1 97 ? 5.679 -7.974 0.529 1.00 97.38 97 ILE A O 1
ATOM 793 N N . THR A 1 98 ? 3.512 -8.069 -0.071 1.00 97.31 98 THR A N 1
ATOM 794 C CA . THR A 1 98 ? 3.106 -6.856 0.647 1.00 97.31 98 THR A CA 1
ATOM 795 C C . THR A 1 98 ? 2.261 -7.203 1.862 1.00 97.31 98 THR A C 1
ATOM 797 O O . THR A 1 98 ? 1.288 -7.951 1.751 1.00 97.31 98 THR A O 1
ATOM 800 N N . ALA A 1 99 ? 2.613 -6.622 3.012 1.00 97.88 99 ALA A N 1
ATOM 801 C CA . ALA A 1 99 ? 1.723 -6.520 4.163 1.00 97.88 99 ALA A CA 1
ATOM 802 C C . ALA A 1 99 ? 0.901 -5.232 4.021 1.00 97.88 99 ALA A C 1
ATOM 804 O O . ALA A 1 99 ? 1.480 -4.154 3.911 1.00 97.88 99 ALA A O 1
ATOM 805 N N . ALA A 1 100 ? -0.426 -5.325 4.018 1.00 97.44 100 ALA A N 1
ATOM 806 C CA . ALA A 1 100 ? -1.313 -4.187 3.792 1.00 97.44 100 ALA A CA 1
ATOM 807 C C . ALA A 1 100 ? -2.401 -4.099 4.864 1.00 97.44 100 ALA A C 1
ATOM 809 O O . ALA A 1 100 ? -2.836 -5.113 5.410 1.00 97.44 100 ALA A O 1
ATOM 810 N N . LYS A 1 101 ? -2.851 -2.883 5.171 1.00 97.19 101 LYS A N 1
ATOM 811 C CA . LYS A 1 101 ? -3.956 -2.617 6.095 1.00 97.19 101 LYS A CA 1
ATOM 812 C C . LYS A 1 101 ? -4.719 -1.388 5.621 1.00 97.19 101 LYS A C 1
ATOM 814 O O . LYS A 1 101 ? -4.084 -0.398 5.278 1.00 97.19 101 LYS A O 1
ATOM 819 N N . ALA A 1 102 ? -6.049 -1.453 5.655 1.00 95.94 102 ALA A N 1
ATOM 820 C CA . ALA A 1 102 ? -6.880 -0.304 5.322 1.00 95.94 102 ALA A CA 1
ATOM 821 C C . ALA A 1 102 ? -6.715 0.816 6.361 1.00 95.94 102 ALA A C 1
ATOM 823 O O . ALA A 1 102 ? -6.732 0.575 7.575 1.00 95.94 102 ALA A O 1
ATOM 824 N N . VAL A 1 103 ? -6.610 2.044 5.874 1.00 91.44 103 VAL A N 1
ATOM 825 C CA . VAL A 1 103 ? -6.667 3.275 6.654 1.00 91.44 103 VAL A CA 1
ATOM 826 C C . VAL A 1 103 ? -8.127 3.704 6.744 1.00 91.44 103 VAL A C 1
ATOM 828 O O . VAL A 1 103 ? -8.761 4.064 5.749 1.00 91.44 103 VAL A O 1
ATOM 831 N N . ILE A 1 104 ? -8.672 3.639 7.958 1.00 88.56 104 ILE A N 1
ATOM 832 C CA . ILE A 1 104 ? -10.062 3.992 8.249 1.00 88.56 104 ILE A CA 1
ATOM 833 C C . ILE A 1 104 ? -10.085 5.295 9.034 1.00 88.56 104 ILE A C 1
ATOM 835 O O . ILE A 1 104 ? -9.479 5.392 10.101 1.00 88.56 104 ILE A O 1
ATOM 839 N N . GLU A 1 105 ? -10.861 6.256 8.560 1.00 82.88 105 GLU A N 1
ATOM 840 C CA . GLU A 1 105 ? -11.091 7.529 9.230 1.00 82.88 105 GLU A CA 1
ATOM 841 C C . GLU A 1 105 ? -12.594 7.817 9.234 1.00 82.88 105 GLU A C 1
ATOM 843 O O . GLU A 1 105 ? -13.290 7.625 8.237 1.00 82.88 105 GLU A O 1
ATOM 848 N N . ASN A 1 106 ? -13.132 8.197 10.396 1.00 85.75 106 ASN A N 1
ATOM 849 C CA . ASN A 1 106 ? -14.570 8.427 10.597 1.00 85.75 106 ASN A CA 1
ATOM 850 C C . ASN A 1 106 ? -15.470 7.267 10.108 1.00 85.75 106 ASN A C 1
ATOM 852 O O . ASN A 1 106 ? -16.587 7.475 9.639 1.00 85.75 106 ASN A O 1
ATOM 856 N N . GLY A 1 107 ? -14.974 6.028 10.211 1.00 83.44 107 GLY A N 1
ATOM 857 C CA . GLY A 1 107 ? -15.685 4.818 9.782 1.00 83.44 107 GLY A CA 1
ATOM 858 C C . GLY A 1 107 ? -15.683 4.567 8.269 1.00 83.44 107 GLY A C 1
ATOM 859 O O . GLY A 1 107 ? -16.343 3.633 7.821 1.00 83.44 107 GLY A O 1
ATOM 860 N N . SER A 1 108 ? -14.947 5.363 7.489 1.00 86.31 108 SER A N 1
ATOM 861 C CA . SER A 1 108 ? -14.801 5.210 6.039 1.00 86.31 108 SER A CA 1
ATOM 862 C C . SER A 1 108 ? -13.379 4.800 5.665 1.00 86.31 108 SER A C 1
ATOM 864 O O . SER A 1 108 ? -12.413 5.272 6.258 1.00 86.31 108 SER A O 1
ATOM 866 N N . VAL A 1 109 ? -13.253 3.917 4.672 1.00 86.31 109 VAL A N 1
ATOM 867 C CA . VAL A 1 109 ? -11.957 3.551 4.083 1.00 86.31 109 VAL A CA 1
ATOM 868 C C . VAL A 1 109 ? -11.459 4.709 3.225 1.00 86.31 109 VAL A C 1
ATOM 870 O O . VAL A 1 109 ? -12.107 5.063 2.234 1.00 86.31 109 VAL A O 1
ATOM 873 N N . ASN A 1 110 ? -10.308 5.256 3.602 1.00 85.44 110 ASN A N 1
ATOM 874 C CA . ASN A 1 110 ? -9.659 6.375 2.927 1.00 85.44 110 ASN A CA 1
ATOM 875 C C . ASN A 1 110 ? -8.386 5.954 2.173 1.00 85.44 110 ASN A C 1
ATOM 877 O O . ASN A 1 110 ? -8.045 6.583 1.169 1.00 85.44 110 ASN A O 1
ATOM 881 N N . GLY A 1 111 ? -7.754 4.847 2.572 1.00 82.94 111 GLY A N 1
ATOM 882 C CA . GLY A 1 111 ? -6.599 4.237 1.906 1.00 82.94 111 GLY A CA 1
ATOM 883 C C . GLY A 1 111 ? -6.310 2.830 2.400 1.00 82.94 111 GLY A C 1
ATOM 884 O O . GLY A 1 111 ? -7.117 2.323 3.213 1.00 82.94 111 GLY A O 1
#

Radius of gyration: 13.73 Å; chains: 1; bounding box: 33×34×28 Å

Foldseek 3Di:
DFDWFDPDDPVVVVVVVPPDHLVNVLVVQVVCCVVDVVDPWDKDAFPVQTIGINDPQPDPPPRGPCPDPQNVVQVVPQPDWDKDDWDQDPRPRDTDIDTHHFDADPNDGTD

Sequence (111 aa):
DLKLIGENGAFIKEVLNDSVDLEEILSLFKNYTDTNSQVLSIYVGFKDKNMIAESAWDVPKDYDVTQRDWYIKAIENTDKVVWTEPYIDVDHNVPVITAAKAVIENGSVNG